Protein AF-A0A850T4Q9-F1 (afdb_monomer)

Mean predicted aligned error: 16.71 Å

Structure (mmCIF, N/CA/C/O backbone):
data_AF-A0A850T4Q9-F1
#
_entry.id   AF-A0A850T4Q9-F1
#
loop_
_atom_site.group_PDB
_atom_site.id
_atom_site.type_symbol
_atom_site.label_atom_id
_atom_site.label_alt_id
_atom_site.label_comp_id
_atom_site.label_asym_id
_atom_site.label_entity_id
_atom_site.label_seq_id
_atom_site.pdbx_PDB_ins_code
_atom_site.Cartn_x
_atom_site.Cartn_y
_atom_site.Cartn_z
_atom_site.occupancy
_atom_site.B_iso_or_equiv
_atom_site.auth_seq_id
_atom_site.auth_comp_id
_atom_site.auth_asym_id
_atom_site.auth_atom_id
_atom_site.pdbx_PDB_model_num
ATOM 1 N N . MET A 1 1 ? 6.283 -17.574 50.428 1.00 51.34 1 MET A N 1
ATOM 2 C CA . MET A 1 1 ? 5.848 -16.912 49.179 1.00 51.34 1 MET A CA 1
ATOM 3 C C . MET A 1 1 ? 6.600 -17.495 47.975 1.00 51.34 1 MET A C 1
ATOM 5 O O . MET A 1 1 ? 7.234 -16.755 47.255 1.00 51.34 1 MET A O 1
ATOM 9 N N . LYS A 1 2 ? 6.577 -18.825 47.779 1.00 57.28 2 LYS A N 1
ATOM 10 C CA . LYS A 1 2 ? 7.272 -19.514 46.663 1.00 57.28 2 LYS A CA 1
ATOM 11 C C . LYS A 1 2 ? 6.311 -20.068 45.603 1.00 57.28 2 LYS A C 1
ATOM 13 O O . LYS A 1 2 ? 6.728 -20.349 44.494 1.00 57.28 2 LYS A O 1
ATOM 18 N N . GLY A 1 3 ? 5.023 -20.212 45.935 1.00 57.75 3 GLY A N 1
ATOM 19 C CA . GLY A 1 3 ? 4.040 -20.830 45.037 1.00 57.75 3 GLY A CA 1
ATOM 20 C C . GLY A 1 3 ? 3.637 -19.946 43.857 1.00 57.75 3 GLY A C 1
ATOM 21 O O . GLY A 1 3 ? 3.455 -20.453 42.758 1.00 57.75 3 GLY A O 1
ATOM 22 N N . ILE A 1 4 ? 3.539 -18.627 44.056 1.00 62.00 4 ILE A N 1
ATOM 23 C CA . ILE A 1 4 ? 3.055 -17.717 43.006 1.00 62.00 4 ILE A CA 1
ATOM 24 C C . ILE A 1 4 ? 4.078 -17.574 41.871 1.00 62.00 4 ILE A C 1
ATOM 26 O O . ILE A 1 4 ? 3.712 -17.592 40.702 1.00 62.00 4 ILE A O 1
ATOM 30 N N . GLU A 1 5 ? 5.371 -17.552 42.201 1.00 58.19 5 GLU A N 1
ATOM 31 C CA . GLU A 1 5 ? 6.463 -17.517 41.222 1.00 58.19 5 GLU A CA 1
ATOM 32 C C . GLU A 1 5 ? 6.524 -18.809 40.399 1.00 58.19 5 GLU A C 1
ATOM 34 O O . GLU A 1 5 ? 6.776 -18.756 39.200 1.00 58.19 5 GLU A O 1
ATOM 39 N N . THR A 1 6 ? 6.220 -19.967 41.000 1.00 72.31 6 THR A N 1
ATOM 40 C CA . THR A 1 6 ? 6.150 -21.245 40.272 1.00 72.31 6 THR A CA 1
ATOM 41 C C . THR A 1 6 ? 4.980 -21.280 39.288 1.00 72.31 6 THR A C 1
ATOM 43 O O . THR A 1 6 ? 5.120 -21.817 38.192 1.00 72.31 6 THR A O 1
ATOM 46 N N . VAL A 1 7 ? 3.845 -20.666 39.638 1.00 72.94 7 VAL A N 1
ATOM 47 C CA . VAL A 1 7 ? 2.689 -20.553 38.734 1.00 72.94 7 VAL A CA 1
ATOM 48 C C . VAL A 1 7 ? 3.018 -19.646 37.548 1.00 72.94 7 VAL A C 1
ATOM 50 O O . VAL A 1 7 ? 2.771 -20.027 36.405 1.00 72.94 7 VAL A O 1
ATOM 53 N N . PHE A 1 8 ? 3.641 -18.489 37.787 1.00 73.50 8 PHE A N 1
ATOM 54 C CA . PHE A 1 8 ? 4.040 -17.589 36.701 1.00 73.50 8 PHE A CA 1
ATOM 55 C C . PHE A 1 8 ? 5.141 -18.183 35.816 1.00 73.50 8 PHE A C 1
ATOM 57 O O . PHE A 1 8 ? 5.051 -18.089 34.593 1.00 73.50 8 PHE A O 1
ATOM 64 N N . ALA A 1 9 ? 6.131 -18.859 36.404 1.00 72.25 9 ALA A N 1
ATOM 65 C CA . ALA A 1 9 ? 7.170 -19.558 35.651 1.00 72.25 9 ALA A CA 1
ATOM 66 C C . ALA A 1 9 ? 6.597 -20.713 34.811 1.00 72.25 9 ALA A C 1
ATOM 68 O O . ALA A 1 9 ? 7.011 -20.911 33.670 1.00 72.25 9 ALA A O 1
ATOM 69 N N . GLY A 1 10 ? 5.608 -21.439 35.342 1.00 82.19 10 GLY A N 1
ATOM 70 C CA . GLY A 1 10 ? 4.923 -22.515 34.627 1.00 82.19 10 GLY A CA 1
ATOM 71 C C . GLY A 1 10 ? 4.118 -22.012 33.428 1.00 82.19 10 GLY A C 1
ATOM 72 O O . GLY A 1 10 ? 4.240 -22.559 32.334 1.00 82.19 10 GLY A O 1
ATOM 73 N N . ILE A 1 11 ? 3.343 -20.936 33.599 1.00 85.00 11 ILE A N 1
ATOM 74 C CA . ILE A 1 11 ? 2.572 -20.335 32.499 1.00 85.00 11 ILE A CA 1
ATOM 75 C C . ILE A 1 11 ? 3.514 -19.789 31.422 1.00 85.00 11 ILE A C 1
ATOM 77 O O . ILE A 1 11 ? 3.295 -20.041 30.238 1.00 85.00 11 ILE A O 1
ATOM 81 N N . LEU A 1 12 ? 4.591 -19.104 31.820 1.00 83.75 12 LEU A N 1
ATOM 82 C CA . LEU A 1 12 ? 5.597 -18.601 30.885 1.00 83.75 12 LEU A CA 1
ATOM 83 C C . LEU A 1 12 ? 6.211 -19.745 30.061 1.00 83.75 12 LEU A C 1
ATOM 85 O O . LEU A 1 12 ? 6.320 -19.629 28.843 1.00 83.75 12 LEU A O 1
ATOM 89 N N . ALA A 1 13 ? 6.550 -20.868 30.701 1.00 85.69 13 ALA A N 1
ATOM 90 C CA . ALA A 1 13 ? 7.097 -22.035 30.013 1.00 85.69 13 ALA A CA 1
ATOM 91 C C . ALA A 1 13 ? 6.114 -22.622 28.986 1.00 85.69 13 ALA A C 1
ATOM 93 O O . ALA A 1 13 ? 6.523 -22.964 27.877 1.00 85.69 13 ALA A O 1
ATOM 94 N N . ILE A 1 14 ? 4.817 -22.684 29.312 1.00 86.75 14 ILE A N 1
ATOM 95 C CA . ILE A 1 14 ? 3.778 -23.172 28.390 1.00 86.75 14 ILE A CA 1
ATOM 96 C C . ILE A 1 14 ? 3.600 -22.218 27.203 1.00 86.75 14 ILE A C 1
ATOM 98 O O . ILE A 1 14 ? 3.485 -22.677 26.070 1.00 86.75 14 ILE A O 1
ATOM 102 N N . VAL A 1 15 ? 3.619 -20.901 27.431 1.00 88.00 15 VAL A N 1
ATOM 103 C CA . VAL A 1 15 ? 3.508 -19.901 26.355 1.00 88.00 15 VA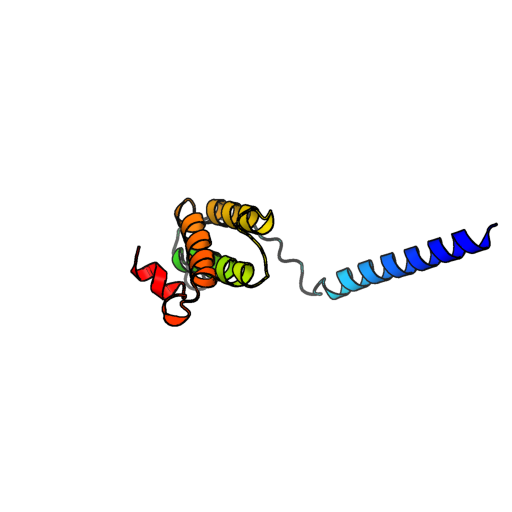L A CA 1
ATOM 104 C C . VA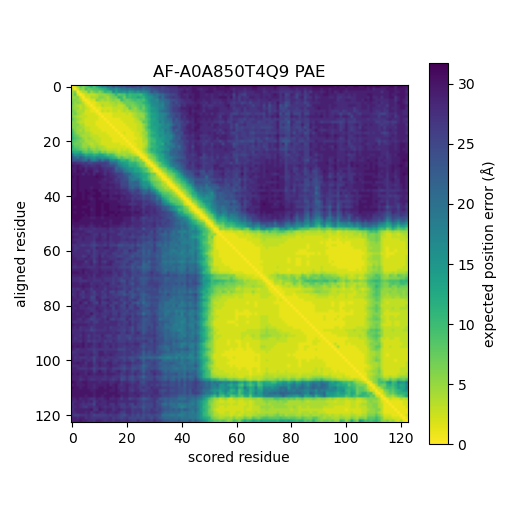L A 1 15 ? 4.709 -19.977 25.416 1.00 88.00 15 VAL A C 1
ATOM 106 O O . VAL A 1 15 ? 4.529 -20.027 24.202 1.00 88.00 15 VAL A O 1
ATOM 109 N N . VAL A 1 16 ? 5.930 -20.052 25.955 1.00 86.56 16 VAL A N 1
ATOM 110 C CA . VAL A 1 16 ? 7.153 -20.185 25.146 1.00 86.56 16 VAL A CA 1
ATOM 111 C C . VAL A 1 16 ? 7.138 -21.489 24.345 1.00 86.56 16 VAL A C 1
ATOM 113 O O . VAL A 1 16 ? 7.468 -21.479 23.160 1.00 86.56 16 VAL A O 1
ATOM 116 N N . LEU A 1 17 ? 6.692 -22.593 24.950 1.00 86.81 17 LEU A N 1
ATOM 117 C CA . LEU A 1 17 ? 6.541 -23.872 24.257 1.00 86.81 17 LEU A CA 1
ATOM 118 C C . LEU A 1 17 ? 5.480 -23.794 23.148 1.00 86.81 17 LEU A C 1
ATOM 120 O O . LEU A 1 17 ? 5.705 -24.294 22.050 1.00 86.81 17 LEU A O 1
ATOM 124 N N . GLY A 1 18 ? 4.354 -23.124 23.401 1.00 85.19 18 GLY A N 1
ATOM 125 C CA . GLY A 1 18 ? 3.303 -22.894 22.411 1.00 85.19 18 GLY A CA 1
ATOM 126 C C . GLY A 1 18 ? 3.781 -22.057 21.224 1.00 85.19 18 GLY A C 1
ATOM 127 O O . GLY A 1 18 ? 3.510 -22.416 20.082 1.00 85.19 18 GLY A O 1
ATOM 128 N N . VAL A 1 19 ? 4.557 -20.996 21.470 1.00 81.31 19 VAL A N 1
ATOM 129 C CA . VAL A 1 19 ? 5.179 -20.178 20.413 1.00 81.31 19 VAL A CA 1
ATOM 130 C C . VAL A 1 19 ? 6.192 -20.999 19.618 1.00 81.31 19 VAL A C 1
ATOM 132 O O . VAL A 1 19 ? 6.178 -20.952 18.392 1.00 81.31 19 VAL A O 1
ATOM 135 N N . ALA A 1 20 ? 7.031 -21.794 20.286 1.00 79.38 20 ALA A N 1
ATOM 136 C CA . ALA A 1 20 ? 7.994 -22.660 19.612 1.00 79.38 20 ALA A CA 1
ATOM 137 C C . ALA A 1 20 ? 7.298 -23.698 18.719 1.00 79.38 20 ALA A C 1
ATOM 139 O O . ALA A 1 20 ? 7.702 -23.880 17.575 1.00 79.38 20 ALA A O 1
ATOM 140 N N . LEU A 1 21 ? 6.222 -24.328 19.200 1.00 80.25 21 LEU A N 1
ATOM 141 C CA . LEU A 1 21 ? 5.424 -25.278 18.421 1.00 80.25 21 LEU A CA 1
ATOM 142 C C . LEU A 1 21 ? 4.652 -24.603 17.283 1.00 80.25 21 LEU A C 1
ATOM 144 O O . LEU A 1 21 ? 4.551 -25.181 16.208 1.00 80.25 21 LEU A O 1
ATOM 148 N N . TYR A 1 22 ? 4.147 -23.384 17.479 1.00 75.19 22 TYR A N 1
ATOM 149 C CA . TYR A 1 22 ? 3.500 -22.600 16.424 1.00 75.19 22 TYR A CA 1
ATOM 150 C C . TYR A 1 22 ? 4.490 -22.212 15.321 1.00 75.19 22 TYR A C 1
ATOM 152 O O . TYR A 1 22 ? 4.187 -22.350 14.139 1.00 75.19 22 TYR A O 1
ATOM 160 N N . LEU A 1 23 ? 5.705 -21.801 15.694 1.00 73.94 23 LEU A N 1
ATOM 161 C CA . LEU A 1 23 ? 6.792 -21.565 14.745 1.00 73.94 23 LEU A CA 1
ATOM 162 C C . LEU A 1 23 ? 7.220 -22.860 14.049 1.00 73.94 23 LEU A C 1
ATOM 164 O O . LEU A 1 23 ? 7.513 -22.816 12.861 1.00 73.94 23 LEU A O 1
ATOM 168 N N . LEU A 1 24 ? 7.200 -24.002 14.746 1.00 68.12 24 LEU A N 1
ATOM 169 C CA . LEU A 1 24 ? 7.522 -25.302 14.157 1.00 68.12 24 LEU A CA 1
ATOM 170 C C . LEU A 1 24 ? 6.438 -25.787 13.177 1.00 68.12 24 LEU A C 1
ATOM 172 O O . LEU A 1 24 ? 6.745 -26.345 12.129 1.00 68.12 24 LEU A O 1
ATOM 176 N N . ALA A 1 25 ? 5.165 -25.557 13.501 1.00 64.69 25 ALA A N 1
ATOM 177 C CA . ALA A 1 25 ? 4.029 -25.882 12.641 1.00 64.69 25 ALA A CA 1
ATOM 178 C C . ALA A 1 25 ? 3.902 -24.914 11.449 1.00 64.69 25 ALA A C 1
ATOM 180 O O . ALA A 1 25 ? 3.437 -25.312 10.385 1.00 64.69 25 ALA A O 1
ATOM 181 N N . GLY A 1 26 ? 4.341 -23.659 11.610 1.00 52.34 26 GLY A N 1
ATOM 182 C CA . GLY A 1 26 ? 4.487 -22.680 10.529 1.00 52.34 26 GLY A CA 1
ATOM 183 C C . GLY A 1 26 ? 5.772 -22.857 9.710 1.00 52.34 26 GLY A C 1
ATOM 184 O O . GLY A 1 26 ? 5.840 -22.421 8.559 1.00 52.34 26 GLY A O 1
ATOM 185 N N . SER A 1 27 ? 6.787 -23.531 10.261 1.00 52.75 27 SER A N 1
ATOM 186 C CA . SER A 1 27 ? 7.964 -23.964 9.516 1.00 52.75 27 SER A CA 1
ATOM 187 C C . SER A 1 27 ? 7.614 -25.220 8.734 1.00 52.75 27 SER A C 1
ATOM 189 O O . SER A 1 27 ? 7.770 -26.352 9.184 1.00 52.75 27 SER A O 1
ATOM 191 N N . ASN A 1 28 ? 7.104 -24.981 7.532 1.00 49.25 28 ASN A N 1
ATOM 192 C CA . ASN A 1 28 ? 7.046 -25.947 6.456 1.00 49.25 28 ASN A CA 1
ATOM 193 C C . ASN A 1 28 ? 8.301 -26.839 6.485 1.00 49.25 28 ASN A C 1
ATOM 195 O O . ASN A 1 28 ? 9.422 -26.355 6.336 1.00 49.25 28 ASN A O 1
ATOM 199 N N . ILE A 1 29 ? 8.102 -28.159 6.551 1.00 52.75 29 ILE A N 1
ATOM 200 C CA . ILE A 1 29 ? 9.099 -29.186 6.178 1.00 52.75 29 ILE A CA 1
ATOM 201 C C . ILE A 1 29 ? 9.571 -28.991 4.708 1.00 52.75 29 ILE A C 1
ATOM 203 O O . ILE A 1 29 ? 10.513 -29.620 4.242 1.00 52.75 29 ILE A O 1
ATOM 207 N N . PHE A 1 30 ? 8.984 -28.017 4.009 1.00 53.75 30 PHE A N 1
ATOM 208 C CA . PHE A 1 30 ? 9.472 -27.359 2.806 1.00 53.75 30 PHE A CA 1
ATOM 209 C C . PHE A 1 30 ? 9.829 -25.882 3.075 1.00 53.75 30 PHE A C 1
ATOM 211 O O . PHE A 1 30 ? 9.109 -25.001 2.631 1.00 53.75 30 PHE A O 1
ATOM 218 N N . GLY A 1 31 ? 10.913 -25.648 3.827 1.00 42.22 31 GLY A N 1
ATOM 219 C CA . GLY A 1 31 ? 11.779 -24.453 3.883 1.00 42.22 31 GLY A CA 1
ATOM 220 C C . GLY A 1 31 ? 11.166 -23.039 4.010 1.00 42.22 31 GLY A C 1
ATOM 221 O O . GLY A 1 31 ? 10.232 -22.676 3.298 1.00 42.22 31 GLY A O 1
ATOM 222 N N . PRO A 1 32 ? 11.764 -22.124 4.799 1.00 42.34 32 PRO A N 1
ATOM 223 C CA . PRO A 1 32 ? 11.578 -20.710 4.522 1.00 42.34 32 PRO A CA 1
ATOM 224 C C . PRO A 1 32 ? 12.241 -20.423 3.173 1.00 42.34 32 PRO A C 1
ATOM 226 O O . PRO A 1 32 ? 13.464 -20.466 3.036 1.00 42.34 32 PRO A O 1
ATOM 229 N N . ARG A 1 33 ? 11.431 -20.122 2.156 1.00 45.84 33 ARG A N 1
ATOM 230 C CA . ARG A 1 33 ? 11.909 -19.376 0.996 1.00 45.84 33 ARG A CA 1
ATOM 231 C C . ARG A 1 33 ? 12.332 -18.018 1.539 1.00 45.84 33 ARG A C 1
ATOM 233 O O . ARG A 1 33 ? 11.513 -17.124 1.719 1.00 45.84 33 ARG A O 1
ATOM 240 N N . GLN A 1 34 ? 13.608 -17.914 1.884 1.00 49.53 34 GLN A N 1
ATOM 241 C CA . GLN A 1 34 ? 14.294 -16.650 2.060 1.00 49.53 34 GLN A CA 1
ATOM 242 C C . GLN A 1 34 ? 13.914 -15.808 0.832 1.00 49.53 34 GLN A C 1
ATOM 244 O O . GLN A 1 34 ? 14.114 -16.293 -0.288 1.00 49.53 34 GLN A O 1
ATOM 249 N N . PRO A 1 35 ? 13.285 -14.629 0.976 1.00 46.91 35 PRO A N 1
ATOM 250 C CA . PRO A 1 35 ? 13.142 -13.751 -0.167 1.00 46.91 35 PRO A CA 1
ATOM 251 C C . PRO A 1 35 ? 14.567 -13.401 -0.586 1.00 46.91 35 PRO A C 1
ATOM 253 O O . PRO A 1 35 ? 15.292 -12.716 0.137 1.00 46.91 35 PRO A O 1
ATOM 256 N N . ALA A 1 36 ? 15.005 -13.981 -1.703 1.00 49.34 36 ALA A N 1
ATOM 257 C CA . ALA A 1 36 ? 16.235 -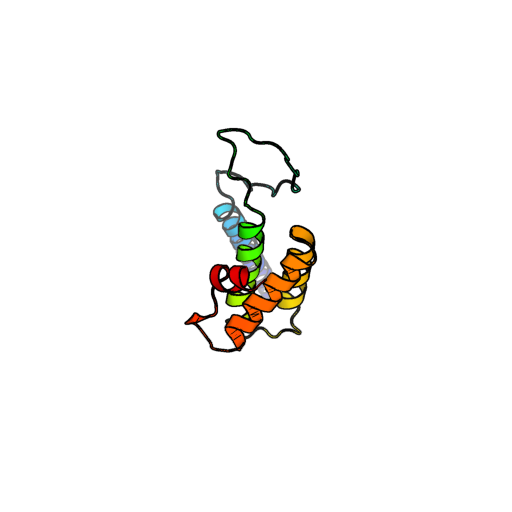13.568 -2.342 1.00 49.34 36 ALA A CA 1
ATOM 258 C C . ALA A 1 36 ? 16.121 -12.056 -2.597 1.00 49.34 36 ALA A C 1
ATOM 260 O O . ALA A 1 36 ? 15.030 -11.591 -2.953 1.00 49.34 36 ALA A O 1
ATOM 261 N N . PRO A 1 37 ? 17.196 -11.275 -2.396 1.00 51.00 37 PRO A N 1
ATOM 262 C CA . PRO A 1 37 ? 17.208 -9.899 -2.873 1.00 51.00 37 PRO A CA 1
ATOM 263 C C . PRO A 1 37 ? 16.815 -9.906 -4.360 1.00 51.00 37 PRO A C 1
ATOM 265 O O . PRO A 1 37 ? 17.201 -10.844 -5.062 1.00 51.00 37 PRO A O 1
ATOM 268 N N . PRO A 1 38 ? 16.019 -8.936 -4.844 1.00 51.09 38 PRO A N 1
ATOM 269 C CA . PRO A 1 38 ? 15.554 -8.950 -6.223 1.00 51.09 38 PRO A CA 1
ATOM 270 C C . PRO A 1 38 ? 16.760 -8.861 -7.160 1.00 51.09 38 PRO A C 1
ATOM 272 O O . PRO A 1 38 ? 17.370 -7.807 -7.329 1.00 51.09 38 PRO A O 1
ATOM 275 N N . GLU A 1 39 ? 17.124 -9.996 -7.747 1.00 44.38 39 GLU A N 1
ATOM 276 C CA . GLU A 1 39 ? 18.068 -10.060 -8.846 1.00 44.38 39 GLU A CA 1
ATOM 277 C C . GLU A 1 39 ? 17.301 -9.606 -10.090 1.00 44.38 39 GLU A C 1
ATOM 279 O O . GLU A 1 39 ? 16.360 -10.261 -10.544 1.00 44.38 39 GLU A O 1
ATOM 284 N N . ILE A 1 40 ? 17.636 -8.418 -10.593 1.00 48.38 40 ILE A N 1
ATOM 285 C CA . ILE A 1 40 ? 17.051 -7.876 -11.819 1.00 48.38 40 ILE A CA 1
ATOM 286 C C . ILE A 1 40 ? 17.623 -8.692 -12.983 1.00 48.38 40 ILE A C 1
ATOM 288 O O . ILE A 1 40 ? 18.688 -8.384 -13.514 1.00 48.38 40 ILE A O 1
ATOM 292 N N . VAL A 1 41 ? 16.925 -9.760 -13.370 1.00 42.66 41 VAL A N 1
ATOM 293 C CA . VAL A 1 41 ? 17.267 -10.559 -14.550 1.00 42.66 41 VAL A CA 1
ATOM 294 C C . VAL A 1 41 ? 16.582 -9.942 -15.768 1.00 42.66 41 VAL A C 1
ATOM 296 O O . VAL A 1 41 ? 15.396 -10.156 -16.014 1.00 42.66 41 VAL A O 1
ATOM 299 N N . VAL A 1 42 ? 17.336 -9.158 -16.541 1.00 47.00 42 VAL A N 1
ATOM 300 C CA . VAL A 1 42 ? 16.920 -8.684 -17.869 1.00 47.00 42 VAL A CA 1
ATOM 301 C C . VAL A 1 42 ? 17.322 -9.741 -18.901 1.00 47.00 42 VAL A C 1
ATOM 303 O O . VAL A 1 42 ? 18.480 -9.804 -19.304 1.00 47.00 42 VAL A O 1
ATOM 306 N N . GLY A 1 43 ? 16.382 -10.586 -19.333 1.00 41.22 43 GLY A N 1
ATOM 307 C CA . GLY A 1 43 ? 16.603 -11.492 -20.467 1.00 41.22 43 GLY A CA 1
ATOM 308 C C . GLY A 1 43 ? 15.552 -12.603 -20.611 1.00 41.22 43 GLY A C 1
ATOM 309 O O . GLY A 1 43 ? 15.133 -13.176 -19.605 1.00 41.22 43 GLY A O 1
ATOM 310 N N . PRO A 1 44 ? 15.114 -12.946 -21.840 1.00 46.28 44 PRO A N 1
ATOM 311 C CA . PRO A 1 44 ? 14.036 -13.903 -22.050 1.00 46.28 44 PRO A CA 1
ATOM 312 C C . PRO A 1 44 ? 14.573 -15.337 -21.955 1.00 46.28 44 PRO A C 1
ATOM 314 O O . PRO A 1 44 ? 15.321 -15.784 -22.821 1.00 46.28 44 PRO A O 1
ATOM 317 N N . THR A 1 45 ? 14.169 -16.076 -20.920 1.00 42.88 45 THR A N 1
ATOM 318 C CA . THR A 1 45 ? 14.437 -17.521 -20.807 1.00 42.88 45 THR A CA 1
ATOM 319 C C . THR A 1 45 ? 13.110 -18.283 -20.857 1.00 42.88 45 THR A C 1
ATOM 321 O O . THR A 1 45 ? 12.247 -18.030 -20.012 1.00 42.88 45 THR A O 1
ATOM 324 N N . PRO A 1 46 ? 12.898 -19.214 -21.807 1.00 44.72 46 PRO A N 1
ATOM 325 C CA . PRO A 1 46 ? 11.691 -20.030 -21.835 1.00 44.72 46 PRO A CA 1
ATOM 326 C C . PRO A 1 46 ? 11.758 -21.053 -20.694 1.00 44.72 46 PRO A C 1
ATOM 328 O O . PRO A 1 46 ? 12.598 -21.949 -20.714 1.00 44.72 46 PRO A O 1
ATOM 331 N N . GLY A 1 47 ? 10.884 -20.906 -19.693 1.00 52.41 47 GLY A N 1
ATOM 332 C CA . GLY A 1 47 ? 10.719 -21.874 -18.599 1.00 52.41 47 GLY A CA 1
ATOM 333 C C . GLY A 1 47 ? 11.229 -21.449 -17.214 1.00 52.41 47 GLY A C 1
ATOM 334 O O . GLY A 1 47 ? 11.225 -22.276 -16.306 1.00 52.41 47 GLY A O 1
ATOM 335 N N . GLY A 1 48 ? 11.645 -20.192 -17.019 1.00 37.62 48 GLY A N 1
ATOM 336 C CA . GLY A 1 48 ? 11.928 -19.642 -15.683 1.00 37.62 48 GLY A CA 1
ATOM 337 C C . GLY A 1 48 ? 10.649 -19.266 -14.912 1.00 37.62 48 GLY A C 1
ATOM 338 O O . GLY A 1 48 ? 9.607 -19.075 -15.545 1.00 37.62 48 GLY A O 1
ATOM 339 N N . PRO A 1 49 ? 10.692 -19.148 -13.565 1.00 44.81 49 PRO A N 1
ATOM 340 C CA . PRO A 1 49 ? 9.559 -18.636 -12.795 1.00 44.81 49 PRO A CA 1
ATOM 341 C C . PRO A 1 49 ? 9.140 -17.292 -13.388 1.00 44.81 49 PRO A C 1
ATOM 343 O O . PRO A 1 49 ? 10.007 -16.469 -13.676 1.00 44.81 49 PRO A O 1
ATOM 346 N N . ALA A 1 50 ? 7.836 -17.113 -13.618 1.00 48.69 50 ALA A N 1
ATOM 347 C CA . ALA A 1 50 ? 7.291 -15.908 -14.226 1.00 48.69 50 ALA A CA 1
ATOM 348 C C . ALA A 1 50 ? 7.880 -14.681 -13.521 1.00 48.69 50 ALA A C 1
ATOM 350 O O . ALA A 1 50 ? 7.599 -14.439 -12.346 1.00 48.69 50 ALA A O 1
ATOM 351 N N . VAL A 1 51 ? 8.753 -13.954 -14.219 1.00 50.50 51 VAL A N 1
ATOM 352 C CA . VAL A 1 51 ? 9.154 -12.614 -13.806 1.00 50.50 51 VAL A CA 1
ATOM 353 C C . VAL A 1 51 ? 7.860 -11.822 -13.747 1.00 50.50 51 VAL A C 1
ATOM 355 O O . VAL A 1 51 ? 7.214 -11.641 -14.779 1.00 50.50 51 VAL A O 1
ATOM 358 N N . ALA A 1 52 ? 7.435 -11.464 -12.533 1.00 60.84 52 ALA A N 1
ATOM 359 C CA . ALA A 1 52 ? 6.268 -10.620 -12.343 1.00 60.84 52 ALA A CA 1
ATOM 360 C C . ALA A 1 52 ? 6.459 -9.398 -13.241 1.00 60.84 52 ALA A C 1
ATOM 362 O O . ALA A 1 52 ? 7.500 -8.734 -13.181 1.00 60.84 52 ALA A O 1
ATOM 363 N N . SER A 1 53 ? 5.510 -9.169 -14.143 1.00 78.19 53 SER A N 1
ATOM 364 C CA . SER A 1 53 ? 5.569 -8.000 -15.004 1.00 78.19 53 SER A CA 1
ATOM 365 C C . SER A 1 53 ? 5.552 -6.748 -14.126 1.00 78.19 53 SER A C 1
ATOM 367 O O . SER A 1 53 ? 5.068 -6.771 -12.991 1.00 78.19 53 SER A O 1
ATOM 369 N N . ALA A 1 54 ? 6.088 -5.635 -14.628 1.00 80.00 54 ALA A N 1
ATOM 370 C CA . ALA A 1 54 ? 6.022 -4.372 -13.893 1.00 80.00 54 ALA A CA 1
ATOM 371 C C . ALA A 1 54 ? 4.570 -4.040 -13.490 1.00 80.00 54 ALA A C 1
ATOM 373 O O . ALA A 1 54 ? 4.326 -3.553 -12.391 1.00 80.00 54 ALA A O 1
ATOM 374 N N . GLU A 1 55 ? 3.604 -4.394 -14.340 1.00 86.12 55 GLU A N 1
ATOM 375 C CA . GLU A 1 55 ? 2.172 -4.271 -14.071 1.00 86.12 55 GLU A CA 1
ATOM 376 C C . GLU A 1 55 ? 1.703 -5.165 -12.912 1.00 86.12 55 GLU A C 1
ATOM 378 O O . GLU A 1 55 ? 0.927 -4.702 -12.078 1.00 86.12 55 GLU A O 1
ATOM 383 N N . ASP A 1 56 ? 2.198 -6.403 -12.801 1.00 89.25 56 ASP A N 1
ATOM 384 C CA . ASP A 1 56 ? 1.858 -7.305 -11.688 1.00 89.25 56 ASP A CA 1
ATOM 385 C C . ASP A 1 56 ? 2.314 -6.732 -10.342 1.00 89.25 56 ASP A C 1
ATOM 387 O O . ASP A 1 56 ? 1.577 -6.787 -9.357 1.00 89.25 56 ASP A O 1
ATOM 391 N N . VAL A 1 57 ? 3.506 -6.128 -10.303 1.00 89.94 57 VAL A N 1
ATOM 392 C CA . VAL A 1 57 ? 4.035 -5.478 -9.095 1.00 89.94 57 VAL A CA 1
ATOM 393 C C . VAL A 1 57 ? 3.184 -4.264 -8.711 1.00 89.94 57 VAL A C 1
ATOM 395 O O . VAL A 1 57 ? 2.861 -4.075 -7.537 1.00 89.94 57 VAL A O 1
ATOM 398 N N . LEU A 1 58 ? 2.780 -3.453 -9.692 1.00 90.50 58 LEU A N 1
ATOM 399 C CA . LEU A 1 58 ? 1.897 -2.311 -9.450 1.00 90.50 58 LEU A CA 1
ATOM 400 C C . LEU A 1 58 ? 0.523 -2.761 -8.946 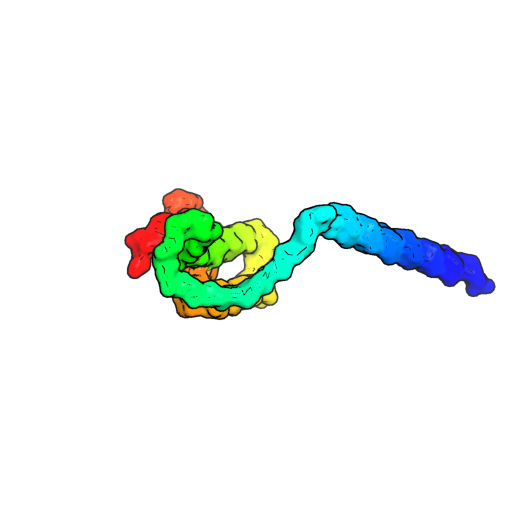1.00 90.50 58 LEU A C 1
ATOM 402 O O . LEU A 1 58 ? 0.003 -2.179 -7.993 1.00 90.50 58 LEU A O 1
ATOM 406 N N . CYS A 1 59 ? -0.041 -3.824 -9.520 1.00 92.00 59 CYS A N 1
ATOM 407 C CA . CYS A 1 59 ? -1.305 -4.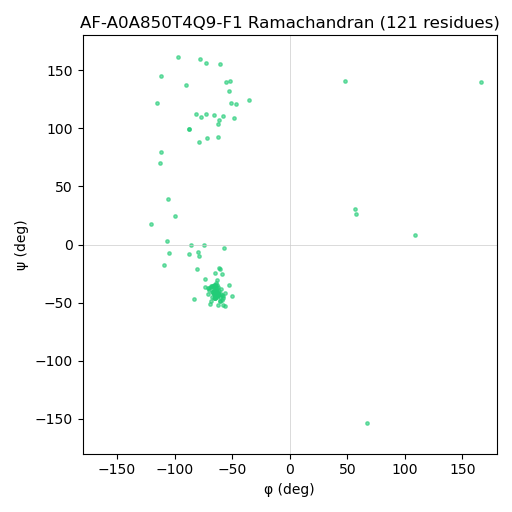377 -9.047 1.00 92.00 59 CYS A CA 1
ATOM 408 C C . CYS A 1 59 ? -1.215 -4.959 -7.648 1.00 92.00 59 CYS A C 1
ATOM 410 O O . CYS A 1 59 ? -2.108 -4.713 -6.844 1.00 92.00 59 CYS A O 1
ATOM 412 N N . GLN A 1 60 ? -0.117 -5.630 -7.314 1.00 93.25 60 GLN A N 1
ATOM 413 C CA . GLN A 1 60 ? 0.103 -6.104 -5.957 1.00 93.25 60 GLN A CA 1
ATOM 414 C C . GLN A 1 60 ? 0.104 -4.944 -4.948 1.00 93.25 60 GLN A C 1
ATOM 416 O O . GLN A 1 60 ? -0.539 -5.037 -3.905 1.00 93.25 60 GLN A O 1
ATOM 421 N N . CYS A 1 61 ? 0.770 -3.832 -5.271 1.00 92.88 61 CYS A N 1
ATOM 422 C CA . CYS A 1 61 ? 0.777 -2.631 -4.434 1.00 92.88 61 CYS A CA 1
ATOM 423 C C . CYS A 1 61 ? -0.601 -1.969 -4.309 1.00 92.88 61 CYS A C 1
ATOM 425 O O . CYS A 1 61 ? -0.976 -1.525 -3.223 1.00 92.88 61 CYS A O 1
ATOM 427 N N . TYR A 1 62 ? -1.361 -1.917 -5.403 1.00 93.44 62 TYR A N 1
ATOM 428 C CA . TYR A 1 62 ? -2.728 -1.403 -5.411 1.00 93.44 62 TYR A CA 1
ATOM 429 C C . TYR A 1 62 ? -3.649 -2.244 -4.522 1.00 93.44 62 TYR A C 1
ATOM 431 O O . TYR A 1 62 ? -4.326 -1.706 -3.645 1.00 93.44 62 TYR A O 1
ATOM 439 N N . ASP A 1 63 ? -3.658 -3.561 -4.726 1.00 91.94 63 ASP A N 1
ATOM 440 C CA . ASP A 1 63 ? -4.576 -4.475 -4.050 1.00 91.94 63 ASP A CA 1
ATOM 441 C C . ASP A 1 63 ? -4.279 -4.535 -2.543 1.00 91.94 63 ASP A C 1
ATOM 443 O O . ASP A 1 63 ? -5.192 -4.433 -1.727 1.00 91.94 63 ASP A O 1
ATOM 447 N N . GLN A 1 64 ? -2.998 -4.557 -2.150 1.00 92.75 64 GLN A N 1
ATOM 448 C CA . GLN A 1 64 ? -2.607 -4.501 -0.737 1.00 92.75 64 GLN A CA 1
ATOM 449 C C . GLN A 1 64 ? -3.101 -3.229 -0.036 1.00 92.75 64 GLN A C 1
ATOM 451 O O . GLN A 1 64 ? -3.579 -3.286 1.098 1.00 92.75 64 GLN A O 1
ATOM 456 N N . ALA A 1 65 ? -3.000 -2.075 -0.698 1.00 92.56 65 ALA A N 1
ATOM 457 C CA . ALA A 1 65 ? -3.479 -0.820 -0.135 1.00 92.56 65 ALA A CA 1
ATOM 458 C C . ALA A 1 65 ? -5.011 -0.759 -0.069 1.00 92.56 65 ALA A C 1
ATOM 460 O O . ALA A 1 65 ? -5.570 -0.222 0.890 1.00 92.56 65 ALA A O 1
ATOM 461 N N . PHE A 1 66 ? -5.685 -1.307 -1.084 1.00 91.12 66 PHE A N 1
ATOM 462 C CA . PHE A 1 66 ? -7.139 -1.415 -1.141 1.00 91.12 66 PHE A CA 1
ATOM 463 C C . PHE A 1 66 ? -7.687 -2.281 -0.001 1.00 91.12 66 PHE A C 1
ATOM 465 O O . PHE A 1 66 ? -8.668 -1.898 0.644 1.00 91.12 66 PHE A O 1
ATOM 472 N N . ASP A 1 67 ? -7.035 -3.409 0.277 1.00 90.31 67 ASP A N 1
ATOM 473 C CA . ASP A 1 67 ? -7.409 -4.307 1.366 1.00 90.31 67 ASP A CA 1
ATOM 474 C C . ASP A 1 67 ? -7.156 -3.656 2.730 1.00 90.31 67 ASP A C 1
ATOM 476 O O . ASP A 1 67 ? -8.072 -3.582 3.552 1.00 90.31 67 ASP A O 1
ATOM 480 N N . LEU A 1 68 ? -5.968 -3.072 2.939 1.00 90.69 68 LEU A N 1
ATOM 481 C CA . LEU A 1 68 ? -5.600 -2.415 4.200 1.00 90.69 68 LEU A CA 1
ATOM 482 C C . LEU A 1 68 ? -6.536 -1.247 4.554 1.00 90.69 68 LEU A C 1
ATOM 484 O O . LEU A 1 68 ? -6.902 -1.060 5.715 1.00 90.69 68 LEU A O 1
ATOM 488 N N . ALA A 1 69 ? -6.964 -0.467 3.559 1.00 88.00 69 ALA A N 1
ATOM 489 C CA . ALA A 1 69 ? -7.932 0.614 3.751 1.00 88.00 69 ALA A CA 1
ATOM 490 C C . ALA A 1 69 ? -9.292 0.116 4.285 1.00 88.00 69 ALA A C 1
ATOM 492 O O . ALA A 1 69 ? -10.062 0.892 4.851 1.00 88.00 69 ALA A O 1
ATOM 493 N N . GLY A 1 70 ? -9.605 -1.173 4.114 1.00 80.69 70 GLY A N 1
ATOM 494 C CA . GLY A 1 70 ? -10.800 -1.820 4.650 1.00 80.69 70 GLY A CA 1
ATOM 495 C C . GLY A 1 70 ? -10.721 -2.188 6.136 1.00 80.69 70 GLY A C 1
ATOM 496 O O . GLY A 1 70 ? -11.749 -2.540 6.710 1.00 80.69 70 GLY A O 1
ATOM 497 N N . GLU A 1 71 ? -9.550 -2.089 6.771 1.00 84.31 71 GLU A N 1
ATOM 498 C CA . GLU A 1 71 ? -9.286 -2.629 8.116 1.00 84.31 71 GLU A CA 1
ATOM 499 C C . GLU A 1 71 ? -9.363 -1.580 9.249 1.00 84.31 71 GLU A C 1
ATOM 501 O O . GLU A 1 71 ? -8.764 -1.752 10.308 1.00 84.31 71 GLU A O 1
ATOM 506 N N . ASN A 1 72 ? -10.103 -0.475 9.064 1.00 80.56 72 ASN A N 1
ATOM 507 C CA . ASN A 1 72 ? -10.138 0.683 9.987 1.00 80.56 72 ASN A CA 1
ATOM 508 C C . ASN A 1 72 ? -8.760 1.329 10.236 1.00 80.56 72 ASN A C 1
ATOM 510 O O . ASN A 1 72 ? -8.518 1.960 11.268 1.00 80.56 72 ASN A O 1
ATOM 514 N N . VAL A 1 73 ? -7.850 1.192 9.277 1.00 83.69 73 VAL A N 1
ATOM 515 C CA . VAL A 1 73 ? -6.531 1.818 9.300 1.00 83.69 73 VAL A CA 1
ATOM 516 C C . VAL A 1 73 ? -6.630 3.192 8.628 1.00 83.69 73 VAL A C 1
ATOM 518 O O . VAL A 1 73 ? -7.285 3.348 7.603 1.00 83.69 73 VAL A O 1
ATOM 521 N N . GLY A 1 74 ? -5.996 4.214 9.207 1.00 85.62 74 GLY A N 1
ATOM 522 C CA . GLY A 1 74 ? -5.930 5.559 8.621 1.00 85.62 74 GLY A CA 1
ATOM 523 C C . GLY A 1 74 ? -4.635 5.805 7.844 1.00 85.62 74 GLY A C 1
ATOM 524 O O . GLY A 1 74 ? -3.627 5.159 8.098 1.00 85.62 74 GLY A O 1
ATOM 525 N N . VAL A 1 75 ? -4.618 6.814 6.968 1.00 87.56 75 VAL A N 1
ATOM 526 C CA . VAL A 1 75 ? -3.412 7.215 6.204 1.00 87.56 75 VAL A CA 1
ATOM 527 C C . VAL A 1 75 ? -2.238 7.670 7.082 1.00 87.56 75 VAL A C 1
ATOM 529 O O . VAL A 1 75 ? -1.095 7.680 6.643 1.00 87.56 75 VAL A O 1
ATOM 532 N N . MET A 1 76 ? -2.508 8.061 8.330 1.00 88.94 76 MET A N 1
ATOM 533 C CA . MET A 1 76 ? -1.482 8.451 9.307 1.00 88.94 76 MET A CA 1
ATOM 534 C C . MET A 1 76 ? -0.904 7.256 10.073 1.00 88.94 76 MET A C 1
ATOM 536 O O . MET A 1 76 ? -0.058 7.429 10.949 1.00 88.94 76 MET A O 1
ATOM 540 N N . SER A 1 77 ? -1.381 6.044 9.791 1.00 89.44 77 SER A N 1
ATOM 541 C CA . SER A 1 77 ? -0.916 4.843 10.463 1.00 89.44 77 SER A CA 1
ATOM 542 C C . SER A 1 77 ? 0.487 4.449 10.003 1.00 89.44 77 SER A C 1
ATOM 544 O O . SER A 1 77 ? 0.933 4.763 8.893 1.00 89.44 77 SER A O 1
ATOM 546 N N . SER A 1 78 ? 1.190 3.706 10.857 1.00 91.38 78 SER A N 1
ATOM 547 C CA . SER A 1 78 ? 2.467 3.108 10.479 1.00 91.38 78 SER A CA 1
ATOM 548 C C . SER A 1 78 ? 2.297 2.109 9.337 1.00 91.38 78 SER A C 1
ATOM 550 O O . SER A 1 78 ? 3.145 2.074 8.455 1.00 91.38 78 SER A O 1
ATOM 552 N N . GLN A 1 79 ? 1.192 1.358 9.305 1.00 90.56 79 GLN A N 1
ATOM 553 C CA . GLN A 1 79 ? 0.918 0.363 8.269 1.00 90.56 79 GLN A CA 1
ATOM 554 C C . GLN A 1 79 ? 0.797 1.009 6.886 1.00 90.56 79 GLN A C 1
ATOM 556 O O . GLN A 1 79 ? 1.413 0.530 5.935 1.00 90.56 79 GLN A O 1
ATOM 561 N N . TYR A 1 80 ? 0.070 2.128 6.781 1.00 92.19 80 TYR A N 1
ATOM 562 C CA . TYR A 1 80 ? -0.061 2.858 5.521 1.00 92.19 80 TYR A CA 1
ATOM 563 C C . TYR A 1 80 ? 1.301 3.345 5.024 1.00 92.19 80 TYR A C 1
ATOM 565 O O . TYR A 1 80 ? 1.656 3.136 3.864 1.00 92.19 80 TYR A O 1
ATOM 573 N N . ARG A 1 81 ? 2.083 3.971 5.912 1.00 94.06 81 ARG A N 1
ATOM 574 C CA . ARG A 1 81 ? 3.394 4.523 5.559 1.00 94.06 81 ARG A CA 1
ATOM 575 C C . ARG A 1 81 ? 4.387 3.433 5.163 1.00 94.06 81 ARG A C 1
ATOM 577 O O . ARG A 1 81 ? 5.051 3.572 4.142 1.00 94.06 81 ARG A O 1
ATOM 584 N N . THR A 1 82 ? 4.469 2.350 5.932 1.00 93.81 82 THR A N 1
ATOM 585 C CA . THR A 1 82 ? 5.383 1.240 5.639 1.00 93.81 82 THR A CA 1
ATOM 586 C C . THR A 1 82 ? 5.027 0.557 4.321 1.00 93.81 82 THR A C 1
ATOM 588 O O . THR A 1 82 ? 5.925 0.262 3.537 1.00 93.81 82 THR A O 1
ATOM 591 N N . GLY A 1 83 ? 3.739 0.356 4.032 1.00 92.00 83 GLY A N 1
ATOM 592 C CA . GLY A 1 83 ? 3.308 -0.191 2.745 1.00 92.00 83 GLY A CA 1
ATOM 593 C C . GLY A 1 83 ? 3.637 0.729 1.567 1.00 92.00 83 GLY A C 1
ATOM 594 O O . GLY A 1 83 ? 4.218 0.281 0.579 1.00 92.00 83 GLY A O 1
ATOM 595 N N . PHE A 1 84 ? 3.386 2.035 1.708 1.00 94.06 84 PHE A N 1
ATOM 596 C CA . PHE A 1 84 ? 3.755 3.036 0.703 1.00 94.06 84 PHE A CA 1
ATOM 597 C C . PHE A 1 84 ? 5.266 3.057 0.425 1.00 94.06 84 PHE A C 1
ATOM 599 O O . PHE A 1 84 ? 5.690 3.033 -0.732 1.00 94.06 84 PHE A O 1
ATOM 606 N N . GLU A 1 85 ? 6.089 3.085 1.476 1.00 93.56 85 GLU A N 1
ATOM 607 C CA . GLU A 1 85 ? 7.552 3.080 1.363 1.00 93.56 85 GLU A CA 1
ATOM 608 C C . GLU A 1 85 ? 8.062 1.785 0.718 1.00 93.56 85 GLU A C 1
ATOM 610 O O . GLU A 1 85 ? 8.918 1.840 -0.165 1.00 93.56 85 GLU A O 1
ATOM 615 N N . SER A 1 86 ? 7.490 0.634 1.086 1.00 92.12 86 SER A N 1
ATOM 616 C CA . SER A 1 86 ? 7.810 -0.664 0.484 1.00 92.12 86 SER A CA 1
ATOM 617 C C . SER A 1 86 ? 7.502 -0.682 -1.014 1.00 92.12 86 SER A C 1
ATOM 619 O O . SER A 1 86 ? 8.356 -1.031 -1.827 1.00 92.12 86 SER A O 1
ATOM 621 N N . CYS A 1 87 ? 6.310 -0.239 -1.411 1.00 90.69 87 CYS A N 1
ATOM 622 C CA . CYS A 1 87 ? 5.921 -0.180 -2.817 1.00 90.69 87 CYS A CA 1
ATOM 623 C C . CYS A 1 87 ? 6.765 0.810 -3.623 1.00 90.69 87 CYS A C 1
ATOM 625 O O . CYS A 1 87 ? 7.121 0.529 -4.771 1.00 90.69 87 CYS A O 1
ATOM 627 N N . ARG A 1 88 ? 7.182 1.925 -3.009 1.00 91.50 88 ARG A N 1
ATOM 628 C CA . ARG A 1 88 ? 8.157 2.833 -3.620 1.00 91.50 88 ARG A CA 1
ATOM 629 C C . ARG A 1 88 ? 9.547 2.235 -3.773 1.00 91.50 88 ARG A C 1
ATOM 631 O O . ARG A 1 88 ? 10.223 2.547 -4.750 1.00 91.50 88 ARG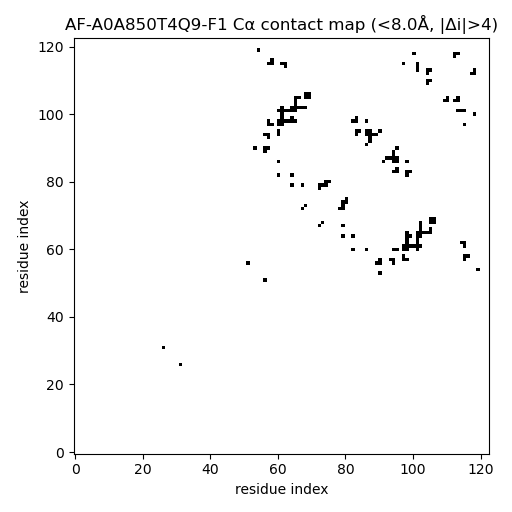 A O 1
ATOM 638 N N . ALA A 1 89 ? 9.987 1.411 -2.828 1.00 89.19 89 ALA A N 1
ATOM 639 C CA . ALA A 1 89 ? 11.284 0.750 -2.906 1.00 89.19 89 ALA A CA 1
ATOM 640 C C . ALA A 1 89 ? 11.329 -0.294 -4.031 1.00 89.19 89 ALA A C 1
ATOM 642 O O . ALA A 1 89 ? 12.358 -0.434 -4.685 1.00 89.19 89 ALA A O 1
ATOM 643 N N . VAL A 1 90 ? 10.216 -0.994 -4.279 1.00 88.25 90 VAL A N 1
ATOM 644 C CA . VAL A 1 90 ? 10.141 -2.053 -5.296 1.00 88.25 90 VAL A CA 1
ATOM 645 C C . VAL A 1 90 ? 9.883 -1.498 -6.702 1.00 88.25 90 VAL A C 1
ATOM 647 O O . VAL A 1 90 ? 10.565 -1.895 -7.642 1.00 88.25 90 VAL A O 1
ATOM 650 N N . ALA A 1 91 ? 8.920 -0.584 -6.861 1.00 87.62 91 ALA A N 1
ATOM 651 C CA . ALA A 1 91 ? 8.458 -0.106 -8.172 1.00 87.62 91 ALA A CA 1
ATOM 652 C C . ALA A 1 91 ? 8.620 1.414 -8.373 1.00 87.62 91 ALA A C 1
ATOM 654 O O . ALA A 1 91 ? 7.997 2.011 -9.252 1.00 87.62 91 ALA A O 1
ATOM 655 N N . GLY A 1 92 ? 9.455 2.070 -7.563 1.00 90.69 92 GLY A N 1
ATOM 656 C CA . GLY A 1 92 ? 9.740 3.497 -7.696 1.00 90.69 92 GLY A CA 1
ATOM 657 C C . GLY A 1 92 ? 8.531 4.385 -7.393 1.00 90.69 92 GLY A C 1
ATOM 658 O O . GLY A 1 92 ? 7.640 4.029 -6.625 1.00 90.69 92 GLY A O 1
ATOM 659 N N . ALA A 1 93 ? 8.490 5.581 -7.983 1.00 92.00 93 ALA A N 1
ATOM 660 C CA . ALA A 1 93 ? 7.387 6.521 -7.756 1.00 92.00 93 ALA A CA 1
ATOM 661 C C . ALA A 1 93 ? 6.016 5.899 -8.084 1.00 92.00 93 ALA A C 1
ATOM 663 O O . ALA A 1 93 ? 5.088 6.020 -7.286 1.00 92.00 93 ALA A O 1
ATOM 664 N N . THR A 1 94 ? 5.939 5.145 -9.182 1.00 91.06 94 THR A N 1
ATOM 665 C CA . THR A 1 94 ? 4.719 4.499 -9.679 1.00 91.06 94 THR A CA 1
ATOM 666 C C . THR A 1 94 ? 4.177 3.442 -8.714 1.00 91.06 94 THR A C 1
ATOM 668 O O . THR A 1 94 ? 2.967 3.305 -8.569 1.00 91.06 94 THR A O 1
ATOM 671 N N . GLY A 1 95 ? 5.046 2.740 -7.977 1.00 90.69 95 GLY A N 1
ATOM 672 C CA . GLY A 1 95 ? 4.618 1.837 -6.902 1.00 90.69 95 GLY A CA 1
ATOM 673 C C . GLY A 1 95 ? 3.936 2.566 -5.743 1.00 90.69 95 GLY A C 1
ATOM 674 O O . GLY A 1 95 ? 2.926 2.102 -5.217 1.00 90.69 95 GLY A O 1
ATOM 675 N N . GLY A 1 96 ? 4.448 3.743 -5.371 1.00 90.56 96 GLY A N 1
ATOM 676 C CA . GLY A 1 96 ? 3.799 4.605 -4.379 1.00 90.56 96 GLY A CA 1
ATOM 677 C C . GLY A 1 96 ? 2.455 5.149 -4.864 1.00 90.56 96 GLY A C 1
ATOM 678 O O . GLY A 1 96 ? 1.494 5.196 -4.101 1.00 90.56 96 GLY A O 1
ATOM 679 N N . GLU A 1 97 ? 2.369 5.518 -6.142 1.00 93.62 97 GLU A N 1
ATOM 680 C CA . GLU A 1 97 ? 1.117 5.948 -6.771 1.00 93.62 97 GLU A CA 1
ATOM 681 C C . GLU A 1 97 ? 0.079 4.822 -6.796 1.00 93.62 97 GLU A C 1
ATOM 683 O O . GLU A 1 97 ? -1.070 5.061 -6.427 1.00 93.62 97 GLU A O 1
ATOM 688 N N . ALA A 1 98 ? 0.486 3.593 -7.137 1.00 92.06 98 ALA A N 1
ATOM 689 C CA . ALA A 1 98 ? -0.375 2.412 -7.097 1.00 92.06 98 ALA A CA 1
ATOM 690 C C . ALA A 1 98 ? -0.944 2.172 -5.693 1.00 92.06 98 ALA A C 1
ATOM 692 O O . ALA A 1 98 ? -2.152 1.987 -5.536 1.00 92.06 98 ALA A O 1
ATOM 693 N N . TRP A 1 99 ? -0.091 2.257 -4.666 1.00 94.25 99 TRP A N 1
ATOM 694 C CA . TRP A 1 99 ? -0.495 2.138 -3.265 1.00 94.25 99 TRP A CA 1
ATOM 695 C C . TRP A 1 99 ? -1.547 3.191 -2.885 1.00 94.25 99 TRP A C 1
ATOM 697 O O . TRP A 1 99 ? -2.629 2.876 -2.390 1.00 94.25 99 TRP A O 1
ATOM 707 N N . THR A 1 100 ? -1.279 4.468 -3.158 1.00 93.38 100 THR A N 1
ATOM 708 C CA . THR A 1 100 ? -2.229 5.542 -2.840 1.00 93.38 100 THR A CA 1
ATOM 709 C C . THR A 1 100 ? -3.526 5.430 -3.650 1.00 93.38 100 THR A C 1
ATOM 711 O O . THR A 1 100 ? -4.604 5.722 -3.128 1.00 93.38 100 THR A O 1
ATOM 714 N N . ALA A 1 101 ? -3.455 4.979 -4.904 1.00 91.69 10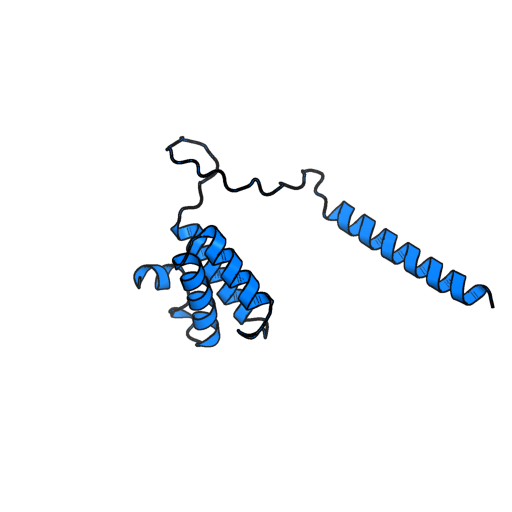1 ALA A N 1
ATOM 715 C CA . ALA A 1 101 ? -4.625 4.764 -5.748 1.00 91.69 101 ALA A CA 1
ATOM 716 C C . ALA A 1 101 ? -5.530 3.650 -5.204 1.00 91.69 101 ALA A C 1
ATOM 718 O O . ALA A 1 101 ? -6.738 3.867 -5.090 1.00 91.69 101 ALA A O 1
ATOM 719 N N . GLY A 1 102 ? -4.963 2.505 -4.812 1.00 91.50 102 GLY A N 1
ATOM 720 C CA . GLY A 1 102 ? -5.708 1.392 -4.214 1.00 91.50 102 GLY A CA 1
ATOM 721 C C . GLY A 1 102 ? -6.399 1.793 -2.914 1.00 91.50 102 GLY A C 1
ATOM 722 O O . GLY A 1 102 ? -7.603 1.582 -2.744 1.00 91.50 102 GLY A O 1
ATOM 723 N N . TRP A 1 103 ? -5.675 2.501 -2.045 1.00 92.38 103 TRP A N 1
ATOM 724 C CA . TRP 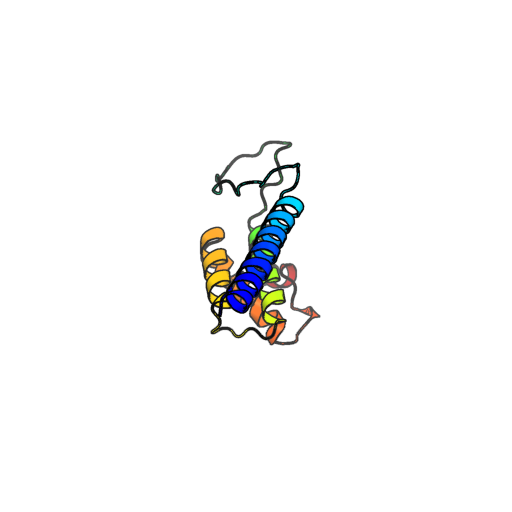A 1 103 ? -6.233 3.063 -0.817 1.00 92.38 103 TRP A CA 1
ATOM 725 C C . TRP A 1 103 ? -7.432 3.984 -1.088 1.00 92.38 103 TRP A C 1
ATOM 727 O O . TRP A 1 103 ? -8.521 3.804 -0.536 1.00 92.38 103 TRP A O 1
ATOM 737 N N . ASN A 1 104 ? -7.254 4.968 -1.973 1.00 89.81 104 ASN A N 1
ATOM 738 C CA . ASN A 1 104 ? -8.305 5.923 -2.314 1.00 89.81 104 ASN A CA 1
ATOM 739 C C . ASN A 1 104 ? -9.503 5.245 -2.976 1.00 89.81 104 ASN A C 1
ATOM 741 O O . ASN A 1 104 ? -10.641 5.649 -2.739 1.00 89.81 104 ASN A O 1
ATOM 745 N N . ALA A 1 105 ? -9.282 4.207 -3.778 1.00 89.00 105 ALA A N 1
ATOM 746 C CA . ALA A 1 105 ? -10.356 3.458 -4.411 1.00 89.00 105 ALA A CA 1
ATOM 747 C C . ALA A 1 105 ? -11.258 2.763 -3.380 1.00 89.00 105 ALA A C 1
ATOM 749 O O . ALA A 1 105 ? -12.482 2.770 -3.531 1.00 89.00 105 ALA A O 1
ATOM 750 N N . ARG A 1 106 ? -10.681 2.249 -2.286 1.00 86.81 106 ARG A N 1
ATOM 751 C CA . ARG A 1 106 ? -11.451 1.688 -1.170 1.00 86.81 106 ARG A CA 1
ATOM 752 C C . ARG A 1 106 ? -12.209 2.765 -0.400 1.00 86.81 106 ARG A C 1
ATOM 754 O O . ARG A 1 106 ? -13.417 2.644 -0.206 1.00 86.81 106 ARG A O 1
ATOM 761 N N . VAL A 1 107 ? -11.517 3.829 0.011 1.00 86.94 107 VAL A N 1
ATOM 762 C CA . VAL A 1 107 ? -12.099 4.898 0.844 1.00 86.94 107 VAL A CA 1
ATOM 763 C C . VAL A 1 107 ? -13.182 5.681 0.091 1.00 86.94 107 VAL A C 1
ATOM 765 O O . VAL A 1 107 ? -14.196 6.064 0.671 1.00 86.94 107 VAL A O 1
ATOM 768 N N . SER A 1 108 ? -13.028 5.872 -1.221 1.00 81.94 108 SER A N 1
ATOM 769 C CA . SER A 1 108 ? -13.991 6.605 -2.056 1.00 81.94 108 SER A CA 1
ATOM 770 C C . SER A 1 108 ? -15.289 5.842 -2.360 1.00 81.94 108 SER A C 1
ATOM 772 O O . SER A 1 108 ? -16.173 6.400 -3.009 1.00 81.94 108 SER A O 1
ATOM 774 N N . SER A 1 109 ? -15.450 4.605 -1.866 1.00 64.00 109 SER A N 1
ATOM 775 C CA . SER A 1 109 ? -16.702 3.830 -1.933 1.00 64.00 109 SER A CA 1
ATOM 776 C C . SER A 1 109 ? -17.255 3.610 -3.357 1.00 64.00 109 SER A C 1
ATOM 778 O O . SER A 1 109 ? -18.467 3.497 -3.543 1.00 64.00 109 SER A O 1
ATOM 780 N N . LYS A 1 110 ? -16.389 3.531 -4.383 1.00 60.91 110 LYS A N 1
ATOM 781 C CA . LYS A 1 110 ? -16.772 3.262 -5.788 1.00 60.91 110 LYS A CA 1
ATOM 782 C C . LYS A 1 110 ? -16.276 1.885 -6.263 1.00 60.91 110 LYS A C 1
ATOM 784 O O . LYS A 1 110 ? -15.282 1.805 -6.985 1.00 60.91 110 LYS A O 1
ATOM 789 N N . PRO A 1 111 ? -16.971 0.788 -5.919 1.00 54.88 111 PRO A N 1
ATOM 790 C CA . PRO A 1 111 ? -16.455 -0.574 -6.097 1.00 54.88 111 PRO A CA 1
ATOM 791 C C . PRO A 1 111 ? -16.226 -0.997 -7.561 1.00 54.88 111 PRO A C 1
ATOM 793 O O . PRO A 1 111 ? -15.377 -1.836 -7.831 1.00 54.88 111 PRO A O 1
ATOM 796 N N . PHE A 1 112 ? -16.924 -0.402 -8.530 1.00 51.06 112 PHE A N 1
ATOM 797 C CA . PHE A 1 112 ? -16.820 -0.754 -9.959 1.00 51.06 112 PHE A CA 1
ATOM 798 C C . PHE A 1 112 ? -15.705 -0.006 -10.718 1.00 51.06 112 PHE A C 1
ATOM 800 O O . PHE A 1 112 ? -15.414 -0.349 -11.861 1.00 51.06 112 PHE A O 1
ATOM 807 N N . GLN A 1 113 ? -15.056 0.985 -10.094 1.00 54.19 113 GLN A N 1
ATOM 808 C CA . GLN A 1 113 ? -13.869 1.676 -10.633 1.00 54.19 113 GLN A CA 1
ATOM 809 C C . GLN A 1 113 ? -12.570 1.267 -9.907 1.00 54.19 113 GLN A C 1
ATOM 811 O O . GLN A 1 113 ? -11.501 1.778 -10.224 1.00 54.19 113 GLN A O 1
ATOM 816 N N . ALA A 1 114 ? -12.657 0.332 -8.955 1.00 65.88 114 ALA A N 1
ATOM 817 C CA . ALA A 1 114 ? -11.634 0.053 -7.948 1.00 65.88 114 ALA A CA 1
ATOM 818 C C . ALA A 1 114 ? -10.836 -1.240 -8.197 1.00 65.88 114 ALA A C 1
ATOM 820 O O . ALA A 1 114 ? -10.574 -2.001 -7.272 1.00 65.88 114 ALA A O 1
ATOM 821 N N . SER A 1 115 ? -10.496 -1.535 -9.451 1.00 83.88 115 SER A N 1
ATOM 822 C CA . SER A 1 115 ? -9.571 -2.637 -9.750 1.00 83.88 115 SER A CA 1
ATOM 823 C C . SER A 1 115 ? -8.268 -2.075 -10.289 1.00 83.88 115 SER A C 1
ATOM 825 O O . SER A 1 115 ? -8.300 -1.108 -11.058 1.00 83.88 115 SER A O 1
ATOM 827 N N . CYS A 1 116 ? -7.139 -2.713 -9.966 1.00 87.12 116 CYS A N 1
ATOM 828 C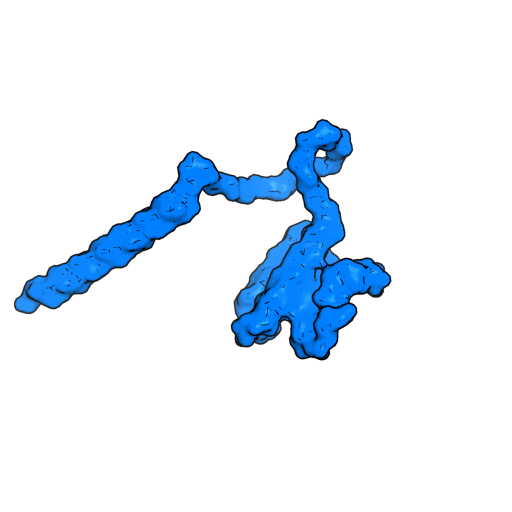 CA . CYS A 1 116 ? -5.843 -2.305 -10.504 1.00 87.12 116 CYS A CA 1
ATOM 829 C C . CYS A 1 116 ? -5.880 -2.153 -12.034 1.00 87.12 116 CYS A C 1
ATOM 831 O O . CYS A 1 116 ? -5.431 -1.148 -12.571 1.00 87.12 116 CYS A O 1
ATOM 833 N N . ARG A 1 117 ? -6.497 -3.100 -12.759 1.00 87.81 117 ARG A N 1
ATOM 834 C CA . ARG A 1 117 ? -6.591 -3.021 -14.228 1.00 87.81 117 ARG A CA 1
ATOM 835 C C . ARG A 1 117 ? -7.395 -1.829 -14.734 1.00 87.81 117 ARG A C 1
ATOM 837 O O . ARG A 1 117 ? -7.159 -1.378 -15.849 1.00 87.81 117 ARG A O 1
ATOM 844 N N . ALA A 1 118 ? -8.390 -1.360 -13.984 1.00 85.06 118 ALA A N 1
ATOM 845 C CA . ALA A 1 118 ? -9.109 -0.147 -14.352 1.00 85.06 118 ALA A CA 1
ATOM 846 C C . ALA A 1 118 ? -8.214 1.082 -14.156 1.00 85.06 118 ALA A C 1
ATOM 848 O O . ALA A 1 118 ? -8.163 1.924 -15.045 1.00 85.06 118 ALA A O 1
ATOM 849 N N . TRP A 1 119 ? -7.468 1.134 -13.049 1.00 86.69 119 TRP A N 1
ATOM 850 C CA . TRP A 1 119 ? -6.512 2.202 -12.760 1.00 86.69 119 TRP A CA 1
ATOM 851 C C . TRP A 1 119 ? -5.337 2.240 -13.751 1.00 86.69 119 TRP A C 1
ATOM 853 O O . TRP A 1 119 ? -5.029 3.306 -14.274 1.00 86.69 119 TRP A O 1
ATOM 863 N N . LEU A 1 120 ? -4.754 1.093 -14.111 1.00 87.00 120 LEU A N 1
ATOM 864 C CA . LEU A 1 120 ? -3.656 1.006 -15.085 1.00 87.00 120 LEU A CA 1
ATOM 865 C C . LEU A 1 120 ? -4.023 1.565 -16.468 1.00 87.00 120 LEU A C 1
ATOM 867 O O . LEU A 1 120 ? -3.151 2.003 -17.199 1.00 87.00 120 LEU A O 1
ATOM 871 N N . ARG A 1 121 ? -5.310 1.580 -16.839 1.00 86.69 121 ARG A N 1
ATOM 872 C CA . ARG A 1 121 ? -5.770 2.190 -18.101 1.00 86.69 121 ARG A CA 1
ATOM 873 C C . ARG A 1 121 ? -5.892 3.716 -18.042 1.00 86.69 121 ARG A C 1
ATOM 875 O O . ARG A 1 121 ? -6.241 4.321 -19.051 1.00 86.69 121 ARG A O 1
ATOM 882 N N . THR A 1 122 ? -5.713 4.317 -16.867 1.00 81.25 122 THR A N 1
ATOM 883 C CA . THR A 1 122 ? -5.869 5.765 -16.637 1.00 81.25 122 THR A CA 1
ATOM 884 C C . THR A 1 122 ? -4.549 6.513 -16.486 1.00 81.25 122 THR A C 1
ATOM 886 O O . THR A 1 122 ? -4.569 7.741 -16.419 1.00 81.25 122 THR A O 1
ATOM 889 N N . ILE A 1 123 ? -3.437 5.784 -16.431 1.00 74.44 123 ILE A N 1
ATOM 890 C CA . ILE A 1 123 ? -2.071 6.306 -16.329 1.00 74.44 123 ILE A CA 1
ATOM 891 C C . ILE A 1 123 ? -1.321 6.056 -17.637 1.00 74.44 123 ILE A C 1
ATOM 893 O O . ILE A 1 123 ? -0.390 6.839 -17.917 1.00 74.44 123 ILE A O 1
#

Solvent-accessible surface area (backbone atoms only — not comparable to full-atom values): 7198 Å² total; per-residue (Å²): 140,64,65,66,60,52,52,54,52,50,51,51,51,52,52,53,50,49,51,52,49,50,52,52,71,67,48,47,99,72,59,84,80,69,81,68,76,87,75,86,78,87,73,95,62,96,85,61,80,80,73,73,47,74,65,53,54,30,35,51,27,10,51,53,26,26,55,48,45,70,68,84,54,51,84,88,35,68,67,47,48,52,51,32,53,50,25,28,71,76,52,37,72,60,11,29,49,26,19,54,49,19,25,48,32,47,72,68,71,42,78,92,67,51,43,52,73,57,49,65,75,75,111

Foldseek 3Di:
DPVVVVVVVVVVVVVVVVVVVVVVVVQPPPDDPPPDDDDPDPDDDPPDDPPQPLLNLLQVLLQVLLVVLVVPDDCPDPVNVVSLVVLCVVNNPSRNVSNVLSNCLNVVPDVVCRGSVSVVVVD

Radius of gyration: 21.43 Å; Cα contacts (8 Å, |Δi|>4): 96; chains: 1; bounding box: 35×38×71 Å

Sequence (123 aa):
MKGIETVFAGILAIVVLGVALYLLAGSNIFGPRQPAPPEIVVGPTPGGPAVASAEDVLCQCYDQAFDLAGENVGVMSSQYRTGFESCRAVAGATGGEAWTAGWNARVSSKPFQASCRAWLRTI

Secondary structure (DSSP, 8-state):
--HHHHHHHHHHHHHHHHHHHHHHHHS-SS------------S--TTSS----HHHHHHHHHHHHHHHTTTT--TTSHHHHHHHHHHHHHHHHHHHHHHHHHHHHHHTT-GGG-SHHHHHT--

pLDDT: mean 75.58, std 17.83, range [37.62, 94.25]